Protein AF-A0A6C7WDM6-F1 (afdb_monomer)

Structure (mmCIF, N/CA/C/O backbone):
data_AF-A0A6C7WDM6-F1
#
_entry.id   AF-A0A6C7WDM6-F1
#
loop_
_atom_site.group_PDB
_atom_site.id
_atom_site.type_symbol
_atom_site.label_atom_id
_atom_site.label_alt_id
_atom_site.label_comp_id
_atom_site.label_asym_id
_atom_site.label_entity_id
_atom_site.label_seq_id
_atom_site.pdbx_PDB_ins_code
_atom_site.Cartn_x
_atom_site.Cartn_y
_atom_site.Cartn_z
_atom_site.occupancy
_atom_site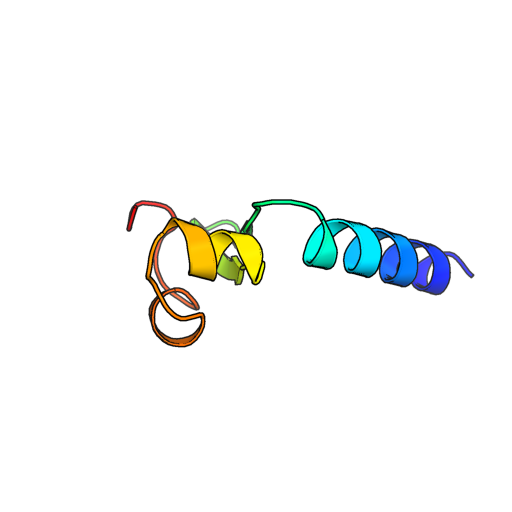.B_iso_or_equiv
_atom_site.auth_seq_id
_atom_site.auth_comp_id
_atom_site.auth_asym_id
_atom_site.auth_atom_id
_atom_site.pdbx_PDB_model_num
ATOM 1 N N . MET A 1 1 ? 14.267 -19.769 -0.156 1.00 62.03 1 MET A N 1
ATOM 2 C CA . MET A 1 1 ? 14.701 -19.148 1.123 1.00 62.03 1 MET A CA 1
ATOM 3 C C . MET A 1 1 ? 14.743 -17.615 1.050 1.00 62.03 1 MET A C 1
ATOM 5 O O . MET A 1 1 ? 14.205 -16.989 1.950 1.00 62.03 1 MET A O 1
ATOM 9 N N . LYS A 1 2 ? 15.305 -16.995 -0.008 1.00 62.94 2 LYS A N 1
ATOM 10 C CA . LYS A 1 2 ? 15.317 -15.522 -0.181 1.00 62.94 2 LYS A CA 1
ATOM 11 C C . LYS A 1 2 ? 13.920 -14.882 -0.266 1.00 62.94 2 LYS A C 1
ATOM 13 O O . LYS A 1 2 ? 13.709 -13.837 0.342 1.00 62.94 2 LYS A O 1
ATOM 18 N N . ASP A 1 3 ? 12.970 -15.525 -0.943 1.00 80.75 3 ASP A N 1
ATOM 19 C CA . ASP A 1 3 ? 11.609 -14.983 -1.100 1.00 80.75 3 ASP A CA 1
ATOM 20 C C . ASP A 1 3 ? 10.850 -14.916 0.232 1.00 80.75 3 ASP A C 1
ATOM 22 O O . ASP A 1 3 ? 10.231 -13.906 0.539 1.00 80.75 3 ASP A O 1
ATOM 26 N N . PHE A 1 4 ? 11.029 -15.918 1.099 1.00 85.19 4 PHE A N 1
ATOM 27 C CA . PHE A 1 4 ? 10.440 -15.926 2.440 1.00 85.19 4 PHE A CA 1
ATOM 28 C C . PHE A 1 4 ? 10.904 -14.735 3.290 1.00 85.19 4 PHE A C 1
ATOM 30 O O . PHE A 1 4 ? 10.090 -14.071 3.928 1.00 85.19 4 PHE A O 1
ATOM 37 N N . PHE A 1 5 ? 12.207 -14.436 3.290 1.00 86.62 5 PHE A N 1
ATOM 38 C CA . PHE A 1 5 ? 12.734 -13.296 4.044 1.00 86.62 5 PHE A CA 1
ATOM 39 C C . PHE A 1 5 ? 12.194 -11.966 3.501 1.00 86.62 5 PHE A C 1
ATOM 41 O O . PHE A 1 5 ? 11.807 -11.090 4.275 1.00 86.62 5 PHE A O 1
ATOM 48 N N . LYS A 1 6 ? 12.113 -11.835 2.171 1.00 87.00 6 LYS A N 1
ATOM 49 C CA . LYS A 1 6 ? 11.553 -10.653 1.507 1.00 87.00 6 LYS A CA 1
ATOM 50 C C . LYS A 1 6 ? 10.083 -10.439 1.876 1.00 87.00 6 LYS A C 1
ATOM 52 O O . LYS A 1 6 ? 9.705 -9.306 2.167 1.00 87.00 6 LYS A O 1
ATOM 57 N N . ASP A 1 7 ? 9.287 -11.504 1.928 1.00 90.50 7 ASP A N 1
ATOM 58 C CA . ASP A 1 7 ? 7.874 -11.431 2.308 1.00 90.50 7 ASP A CA 1
ATOM 59 C C . ASP A 1 7 ? 7.692 -11.018 3.772 1.00 90.50 7 ASP A C 1
ATOM 61 O O . ASP A 1 7 ? 6.855 -10.166 4.075 1.00 90.50 7 ASP A O 1
ATOM 65 N N . GLN A 1 8 ? 8.493 -11.575 4.687 1.00 93.06 8 GLN A N 1
ATOM 66 C CA . GLN A 1 8 ? 8.454 -11.192 6.105 1.00 93.06 8 GLN A CA 1
ATOM 67 C C . GLN A 1 8 ? 8.857 -9.728 6.302 1.00 93.06 8 GLN A C 1
ATOM 69 O O . GLN A 1 8 ? 8.173 -8.982 7.006 1.00 93.06 8 GLN A O 1
ATOM 74 N N . PHE A 1 9 ? 9.927 -9.295 5.635 1.00 91.56 9 PHE A N 1
ATOM 75 C CA . PHE A 1 9 ? 10.375 -7.908 5.683 1.00 91.56 9 PHE A CA 1
ATOM 76 C C . PHE A 1 9 ? 9.320 -6.954 5.108 1.00 91.56 9 PHE A C 1
ATOM 78 O O . PHE A 1 9 ? 9.008 -5.930 5.715 1.00 91.56 9 PHE A O 1
ATOM 85 N N . PHE A 1 10 ? 8.710 -7.308 3.974 1.00 89.81 10 PHE A N 1
ATOM 86 C CA . PHE A 1 10 ? 7.668 -6.488 3.364 1.00 89.81 10 PHE A CA 1
ATOM 87 C C . PHE A 1 10 ? 6.425 -6.371 4.253 1.00 89.81 10 PHE A C 1
ATOM 89 O O . PHE A 1 10 ? 5.926 -5.264 4.443 1.00 89.81 10 PHE A O 1
ATOM 96 N N . LYS A 1 11 ? 5.975 -7.470 4.869 1.00 90.62 11 LYS A N 1
ATOM 97 C CA . LYS A 1 11 ? 4.870 -7.442 5.843 1.00 90.62 11 LYS A CA 1
ATOM 98 C C . LYS A 1 11 ? 5.181 -6.547 7.043 1.00 90.62 11 LYS A C 1
ATOM 100 O O . LYS A 1 11 ? 4.305 -5.823 7.518 1.00 90.62 11 LYS A O 1
ATOM 105 N N . ALA A 1 12 ? 6.423 -6.574 7.530 1.00 92.56 12 ALA A N 1
ATOM 106 C CA . ALA A 1 12 ? 6.850 -5.708 8.625 1.00 92.56 12 ALA A CA 1
ATOM 107 C C . ALA A 1 12 ? 6.788 -4.222 8.233 1.00 92.56 12 ALA A C 1
ATOM 109 O O . ALA A 1 12 ? 6.299 -3.415 9.027 1.00 92.56 12 ALA A O 1
ATOM 110 N N . LEU A 1 13 ? 7.214 -3.874 7.013 1.00 92.81 13 LEU A N 1
ATOM 111 C CA . LEU A 1 13 ? 7.095 -2.515 6.478 1.00 92.81 13 LEU A CA 1
ATOM 112 C C . LEU A 1 13 ? 5.633 -2.098 6.299 1.00 92.81 13 LEU A C 1
ATOM 114 O O . LEU A 1 13 ? 5.253 -1.030 6.773 1.00 92.81 13 LEU A O 1
ATOM 118 N N . GLU A 1 14 ? 4.806 -2.929 5.655 1.00 90.94 14 GLU A N 1
ATOM 119 C CA . GLU A 1 14 ? 3.378 -2.650 5.413 1.00 90.94 14 GLU A CA 1
ATOM 120 C C . GLU A 1 14 ? 2.648 -2.277 6.703 1.00 90.94 14 GLU A C 1
ATOM 122 O O . GLU A 1 14 ? 1.920 -1.283 6.744 1.00 90.94 14 GLU A O 1
ATOM 127 N N . LYS A 1 15 ? 2.900 -3.033 7.774 1.00 90.62 15 LYS A N 1
ATOM 128 C CA . LYS A 1 15 ? 2.239 -2.821 9.061 1.00 90.62 15 LYS A CA 1
ATOM 129 C C . LYS A 1 15 ? 2.751 -1.591 9.810 1.00 90.62 15 LYS A C 1
ATOM 131 O O . LYS A 1 15 ? 2.000 -0.998 10.582 1.00 90.62 15 LYS A O 1
ATOM 136 N N . ASN A 1 16 ? 4.020 -1.217 9.643 1.00 95.38 16 ASN A N 1
ATOM 137 C CA . ASN A 1 16 ? 4.666 -0.255 10.539 1.00 95.38 16 ASN A CA 1
ATOM 138 C C . ASN A 1 16 ? 5.038 1.078 9.892 1.00 95.38 16 ASN A C 1
ATOM 140 O O . ASN A 1 16 ? 5.247 2.042 10.631 1.00 95.38 16 ASN A O 1
ATOM 144 N N . THR A 1 17 ? 5.025 1.187 8.567 1.00 96.62 17 THR A N 1
ATOM 145 C CA . THR A 1 17 ? 5.563 2.347 7.849 1.00 96.62 17 THR A CA 1
ATOM 146 C C . THR A 1 17 ? 4.519 2.989 6.931 1.00 96.62 17 THR A C 1
ATOM 148 O O . THR A 1 17 ? 3.650 2.325 6.362 1.00 96.62 17 THR A O 1
ATOM 151 N N . ILE A 1 18 ? 4.602 4.311 6.774 1.00 96.50 18 ILE A N 1
ATOM 152 C CA . ILE A 1 18 ? 3.847 5.063 5.766 1.00 96.50 18 ILE A CA 1
ATOM 153 C C . ILE A 1 18 ? 4.653 5.003 4.468 1.00 96.50 18 ILE A C 1
ATOM 155 O O . ILE A 1 18 ? 5.721 5.606 4.390 1.00 96.50 18 ILE A O 1
ATOM 159 N N . PHE A 1 19 ? 4.189 4.246 3.472 1.00 95.44 19 PHE A N 1
ATOM 160 C CA . PHE A 1 19 ? 4.849 4.197 2.167 1.00 95.44 19 PHE A CA 1
ATOM 161 C C . PHE A 1 19 ? 3.897 3.766 1.051 1.00 95.44 19 PHE A C 1
ATOM 163 O O . PHE A 1 19 ? 2.842 3.167 1.276 1.00 95.44 19 PHE A O 1
ATOM 170 N N . SER A 1 20 ? 4.325 4.038 -0.174 1.00 96.31 20 SER A N 1
ATOM 171 C CA . SER A 1 20 ? 3.704 3.580 -1.409 1.00 96.31 20 SER A CA 1
ATOM 172 C C . SER A 1 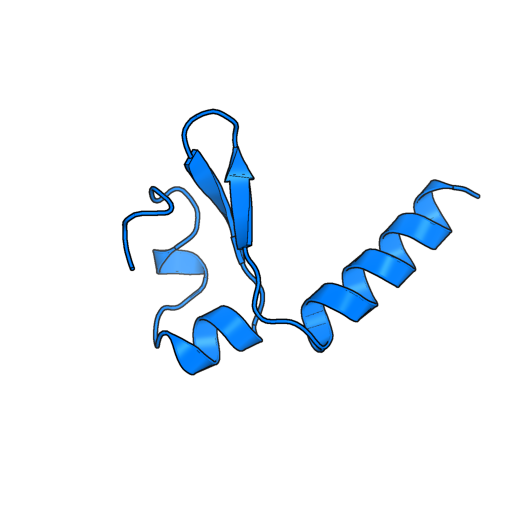20 ? 4.766 3.003 -2.348 1.00 96.31 20 SER A C 1
ATOM 174 O O . SER A 1 20 ? 5.970 3.194 -2.158 1.00 96.31 20 SER A O 1
ATOM 176 N N . ARG A 1 21 ? 4.327 2.264 -3.366 1.00 95.75 21 ARG A N 1
ATOM 177 C CA . ARG A 1 21 ? 5.168 1.822 -4.482 1.00 95.75 21 ARG A CA 1
ATOM 178 C C . ARG A 1 21 ? 4.499 2.236 -5.779 1.00 95.75 21 ARG A C 1
ATOM 180 O O . ARG A 1 21 ? 3.300 2.016 -5.946 1.00 95.75 21 ARG A O 1
ATOM 187 N N . ALA A 1 22 ? 5.289 2.769 -6.697 1.00 97.69 22 ALA A N 1
ATOM 188 C CA . ALA A 1 22 ? 4.848 3.105 -8.038 1.00 97.69 22 ALA A CA 1
ATOM 189 C C . ALA A 1 22 ? 5.592 2.275 -9.091 1.00 97.69 22 ALA A C 1
ATOM 191 O O . ALA A 1 22 ? 6.689 1.772 -8.830 1.00 97.69 22 ALA A O 1
ATOM 192 N N . ASP A 1 23 ? 4.985 2.127 -10.264 1.00 98.00 23 ASP A N 1
ATOM 193 C CA . ASP A 1 23 ? 5.685 1.677 -11.464 1.00 98.00 23 ASP A CA 1
ATOM 194 C C . ASP A 1 23 ? 6.644 2.764 -11.991 1.00 98.00 23 ASP A C 1
ATOM 196 O O . ASP A 1 23 ? 6.713 3.880 -11.472 1.00 98.00 23 ASP A O 1
ATOM 200 N N 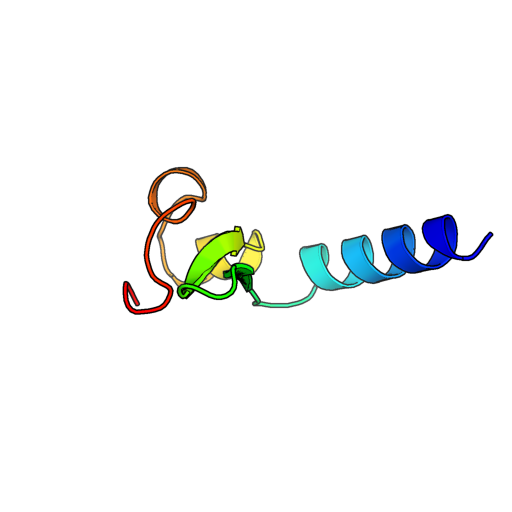. VAL A 1 24 ? 7.386 2.445 -13.054 1.00 97.75 24 VAL A N 1
ATOM 201 C CA . VAL A 1 24 ? 8.344 3.376 -13.679 1.00 97.75 24 VAL A CA 1
ATOM 202 C C . VAL A 1 24 ? 7.692 4.613 -14.300 1.00 97.75 24 VAL A C 1
ATOM 204 O O . VAL A 1 24 ? 8.374 5.600 -14.553 1.00 97.75 24 VAL A O 1
ATOM 207 N N . GLN A 1 25 ? 6.380 4.583 -14.537 1.00 97.81 25 GLN A N 1
ATOM 208 C CA . GLN A 1 25 ? 5.620 5.734 -15.018 1.00 97.81 25 GLN A CA 1
ATOM 209 C C . GLN A 1 25 ? 5.061 6.563 -13.853 1.00 97.81 25 GLN A C 1
ATOM 211 O O . GLN A 1 25 ? 4.428 7.594 -14.086 1.00 97.81 25 GLN A O 1
ATOM 216 N N . GLY A 1 26 ? 5.264 6.139 -12.605 1.00 97.38 26 GLY A N 1
ATOM 217 C CA . GLY A 1 26 ? 4.763 6.809 -11.412 1.00 97.38 26 GLY A CA 1
ATOM 218 C C . GLY A 1 26 ? 3.331 6.432 -11.033 1.00 97.38 26 GLY A C 1
ATOM 219 O O . GLY A 1 26 ? 2.760 7.111 -10.179 1.00 97.38 26 GLY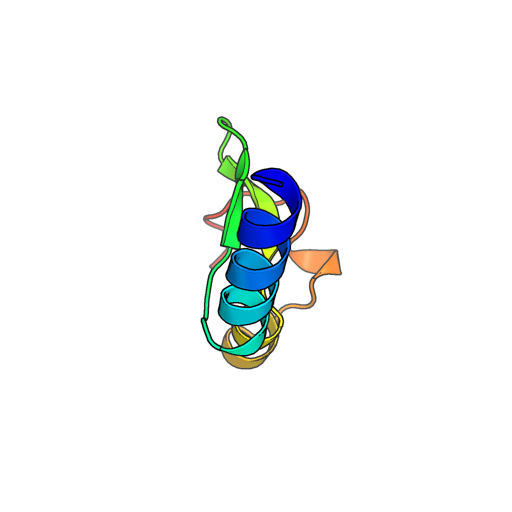 A O 1
ATOM 220 N N . ASN A 1 27 ? 2.735 5.395 -11.633 1.00 98.25 27 ASN A N 1
ATOM 221 C CA . ASN A 1 27 ? 1.409 4.918 -11.233 1.00 98.25 27 ASN A CA 1
ATOM 222 C C . ASN A 1 27 ? 1.530 4.051 -9.974 1.00 98.25 27 ASN A C 1
ATOM 224 O O . ASN A 1 27 ? 2.336 3.123 -9.928 1.00 98.25 27 ASN A O 1
ATOM 228 N N . LEU A 1 28 ? 0.728 4.338 -8.953 1.00 98.31 28 LEU A N 1
ATOM 229 C CA . LEU A 1 28 ? 0.724 3.622 -7.683 1.00 98.31 28 LEU A CA 1
ATOM 230 C C . LEU A 1 28 ? 0.239 2.181 -7.884 1.00 98.31 28 LEU A C 1
ATOM 232 O O . LEU A 1 28 ? -0.891 1.944 -8.304 1.00 98.31 28 LEU A O 1
ATOM 236 N N . ILE A 1 29 ? 1.090 1.215 -7.549 1.00 98.06 29 ILE A N 1
ATOM 237 C CA . ILE A 1 29 ? 0.793 -0.227 -7.615 1.00 98.06 29 ILE A CA 1
ATOM 238 C C . ILE A 1 29 ? 0.607 -0.848 -6.227 1.00 98.06 29 ILE A C 1
ATOM 240 O O . ILE A 1 29 ? 0.116 -1.966 -6.107 1.00 98.06 29 ILE A O 1
ATOM 244 N N . PHE A 1 30 ? 1.002 -0.132 -5.173 1.00 96.56 30 PHE A N 1
ATOM 245 C CA . PHE A 1 30 ? 0.776 -0.521 -3.786 1.00 96.56 30 PHE A CA 1
ATOM 246 C C . PHE A 1 30 ? 0.786 0.713 -2.881 1.00 96.56 30 PHE A C 1
ATOM 248 O O . PHE A 1 30 ? 1.574 1.637 -3.091 1.00 96.56 30 PHE A O 1
ATOM 255 N N . VAL A 1 31 ? -0.032 0.691 -1.832 1.00 96.75 31 VAL A N 1
ATOM 256 C CA . VAL A 1 31 ? -0.046 1.689 -0.757 1.00 96.75 31 VAL A CA 1
ATOM 257 C C . VAL A 1 31 ? -0.253 0.984 0.585 1.00 96.75 31 VAL A C 1
ATOM 259 O O . VAL A 1 31 ? -1.044 0.038 0.664 1.00 96.75 31 VAL A O 1
ATOM 262 N N . SER A 1 32 ? 0.459 1.416 1.629 1.00 96.44 32 SER A N 1
ATOM 263 C CA . SER A 1 32 ? 0.279 0.859 2.974 1.00 96.44 32 SER A CA 1
ATOM 264 C C . SER A 1 32 ? -1.015 1.357 3.628 1.00 96.44 32 SER A C 1
ATOM 266 O O . SER A 1 32 ? -1.539 2.422 3.287 1.00 96.44 32 SER A O 1
ATOM 268 N N . ASP A 1 33 ? -1.533 0.604 4.600 1.00 96.00 33 ASP A N 1
ATOM 269 C CA . ASP A 1 33 ? -2.749 0.994 5.331 1.00 96.00 33 ASP A CA 1
ATOM 270 C C . ASP A 1 33 ? -2.548 2.303 6.103 1.00 96.00 33 ASP A C 1
ATOM 272 O O . ASP A 1 33 ? -3.432 3.157 6.116 1.00 96.00 33 ASP A O 1
ATOM 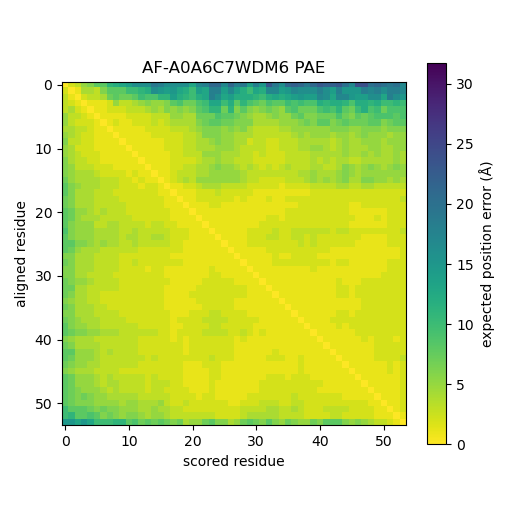276 N N . LYS A 1 34 ? -1.359 2.507 6.685 1.00 96.56 34 LYS A N 1
ATOM 277 C CA . LYS A 1 34 ? -1.017 3.756 7.382 1.00 96.56 34 LYS A CA 1
ATOM 278 C C . LYS A 1 34 ? -1.040 4.970 6.453 1.00 96.56 34 LYS A C 1
ATOM 280 O O . LYS A 1 34 ? -1.459 6.041 6.880 1.00 96.56 34 LYS A O 1
ATOM 285 N N . LEU A 1 35 ? -0.621 4.811 5.193 1.00 96.06 35 LEU A N 1
ATOM 286 C CA . LEU A 1 35 ? -0.727 5.882 4.200 1.00 96.06 35 LEU A CA 1
ATOM 287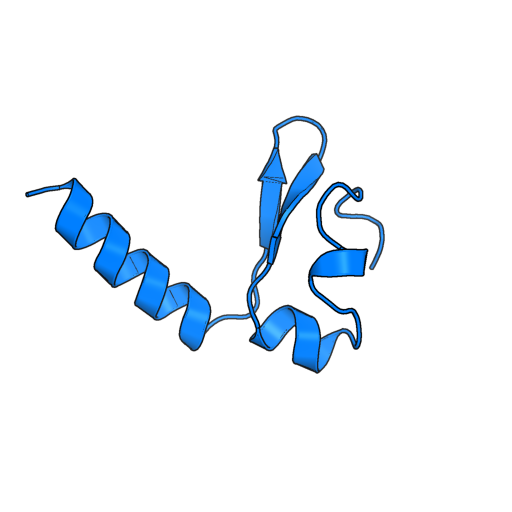 C C . LEU A 1 35 ? -2.192 6.243 3.938 1.00 96.06 35 LEU A C 1
ATOM 289 O O . LEU A 1 35 ? -2.531 7.423 3.915 1.00 96.06 35 LEU A O 1
ATOM 293 N N . CYS A 1 36 ? -3.066 5.244 3.800 1.00 96.06 36 CYS A N 1
ATOM 294 C CA . CYS A 1 36 ? -4.502 5.472 3.622 1.00 96.06 36 CYS A CA 1
ATOM 295 C C . CYS A 1 36 ? -5.104 6.199 4.837 1.00 96.06 36 CYS A C 1
ATOM 297 O O . CYS A 1 36 ? -5.828 7.176 4.682 1.00 96.06 36 CYS A O 1
ATOM 299 N N . GLN A 1 37 ? -4.742 5.777 6.052 1.00 96.50 37 GLN A N 1
ATOM 300 C CA . GLN A 1 37 ? -5.223 6.395 7.292 1.00 96.50 37 GLN A CA 1
ATOM 301 C C . GLN A 1 37 ? -4.826 7.868 7.422 1.00 96.50 37 GLN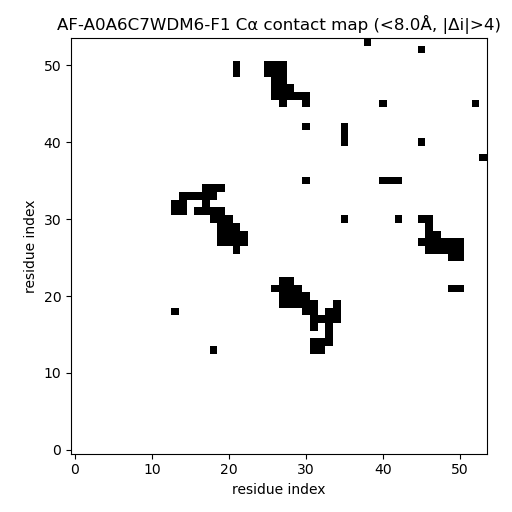 A C 1
ATOM 303 O O . GLN A 1 37 ? -5.655 8.677 7.826 1.00 96.50 37 GLN A O 1
ATOM 308 N N . ILE A 1 38 ? -3.577 8.221 7.097 1.00 96.31 38 ILE A N 1
ATOM 309 C CA . ILE A 1 38 ? -3.093 9.598 7.275 1.00 96.31 38 ILE A CA 1
ATOM 310 C C . ILE A 1 38 ? -3.509 10.529 6.134 1.00 96.31 38 ILE A C 1
ATOM 312 O O . ILE A 1 38 ? -3.759 11.705 6.372 1.00 96.31 38 ILE A O 1
ATOM 316 N N . SER A 1 39 ? -3.587 10.014 4.903 1.00 96.31 39 SER A N 1
ATOM 317 C CA . SER A 1 39 ? -3.978 10.810 3.732 1.00 96.31 39 SER A CA 1
ATOM 318 C C . SER A 1 39 ? -5.494 10.938 3.569 1.00 96.31 39 SER A C 1
ATOM 320 O O . SER A 1 39 ? -5.953 11.846 2.885 1.00 96.31 39 SER A O 1
ATOM 322 N N . GLY A 1 40 ? -6.274 10.032 4.167 1.00 97.12 40 GLY A N 1
ATOM 323 C CA . GLY A 1 40 ? -7.731 9.974 4.029 1.00 97.12 40 GLY A CA 1
ATOM 324 C C . GLY A 1 40 ? -8.220 9.282 2.754 1.00 97.12 40 GLY A C 1
ATOM 325 O O . GLY A 1 40 ? -9.416 9.034 2.624 1.00 97.12 40 GLY A O 1
ATOM 326 N N . TYR A 1 41 ? -7.323 8.923 1.834 1.00 97.94 41 TYR A N 1
ATOM 327 C CA . TYR A 1 41 ? -7.677 8.172 0.634 1.00 97.94 41 TYR A CA 1
ATOM 328 C C . TYR A 1 41 ? -7.804 6.674 0.911 1.00 97.94 41 TYR A C 1
ATOM 330 O O . TYR A 1 41 ? -7.033 6.084 1.671 1.00 97.94 41 TYR A O 1
ATOM 338 N N . SER A 1 42 ? -8.721 6.015 0.208 1.00 97.69 42 SER A N 1
ATOM 339 C CA . SER A 1 42 ? -8.769 4.555 0.153 1.00 97.69 42 SER A CA 1
ATOM 340 C C . SER A 1 42 ? -7.753 3.989 -0.845 1.00 97.69 42 SER A C 1
ATOM 342 O O . SER A 1 42 ? -7.387 4.623 -1.838 1.00 97.69 42 SER A O 1
ATOM 344 N N . LYS A 1 43 ? -7.363 2.717 -0.661 1.00 96.88 43 LYS A N 1
ATOM 345 C CA . LYS A 1 43 ? -6.532 1.999 -1.648 1.00 96.88 43 LYS A CA 1
ATOM 346 C C . LYS A 1 43 ? -7.138 2.062 -3.052 1.00 96.88 43 LYS A C 1
ATOM 348 O O . LYS A 1 43 ? -6.417 2.268 -4.019 1.00 96.88 43 LYS A O 1
ATOM 353 N N . LYS A 1 44 ? -8.462 1.911 -3.168 1.00 97.94 44 LYS A N 1
ATOM 354 C CA . LYS A 1 44 ? -9.174 1.911 -4.456 1.00 97.94 44 LYS A CA 1
ATOM 355 C C . LYS A 1 44 ? -9.028 3.239 -5.202 1.00 97.94 44 LYS A C 1
ATOM 357 O O . LYS A 1 44 ? -8.974 3.235 -6.427 1.00 97.94 44 LYS A O 1
ATOM 362 N N . GLU A 1 45 ? -8.971 4.351 -4.479 1.00 97.94 45 GLU A N 1
ATOM 363 C CA . GLU A 1 45 ? -8.785 5.677 -5.073 1.00 97.94 45 GLU A CA 1
ATOM 364 C C . GLU A 1 45 ? -7.347 5.902 -5.536 1.00 97.94 45 GL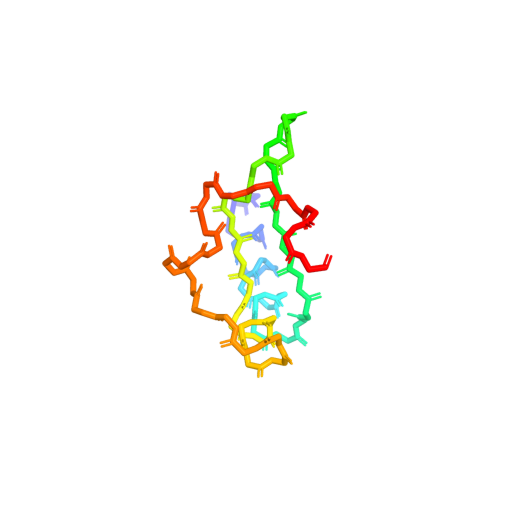U A C 1
ATOM 366 O O . GLU A 1 45 ? -7.138 6.584 -6.536 1.00 97.94 45 GLU A O 1
ATOM 371 N N . LEU A 1 46 ? -6.372 5.310 -4.839 1.00 97.81 46 LEU A N 1
ATOM 372 C CA . LEU A 1 46 ? -4.948 5.516 -5.101 1.00 97.81 46 LEU A CA 1
ATOM 373 C C . LEU A 1 46 ? -4.374 4.576 -6.164 1.00 97.81 46 LEU A C 1
ATOM 375 O O . LEU A 1 46 ? -3.555 5.007 -6.975 1.00 97.81 46 LEU A O 1
ATOM 379 N N . ILE A 1 47 ? -4.759 3.298 -6.177 1.00 98.06 47 ILE A N 1
ATOM 380 C CA . ILE A 1 47 ? -4.165 2.318 -7.097 1.00 98.06 47 ILE A CA 1
ATOM 381 C C . ILE A 1 47 ? -4.435 2.714 -8.558 1.00 98.06 47 ILE A C 1
ATOM 383 O O . ILE A 1 47 ? -5.560 3.008 -8.955 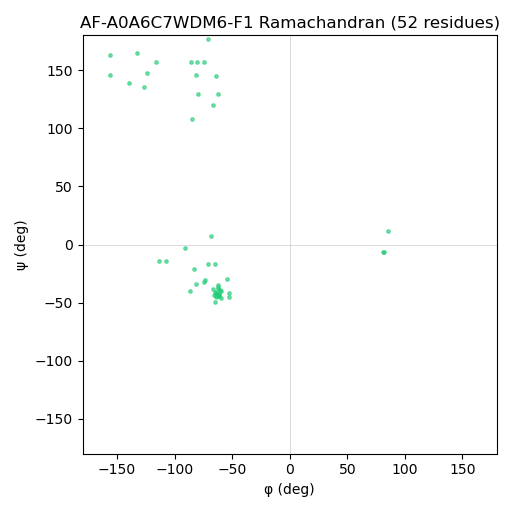1.00 98.06 47 ILE A O 1
ATOM 387 N N . GLY A 1 48 ? -3.372 2.731 -9.362 1.00 98.00 48 GLY A N 1
ATOM 388 C CA . GLY A 1 48 ? -3.378 3.164 -10.759 1.00 98.00 48 GLY A CA 1
ATOM 389 C C . GLY A 1 48 ? -3.288 4.681 -10.963 1.00 98.00 48 GLY A C 1
ATOM 390 O O . GLY A 1 48 ? -3.149 5.123 -12.103 1.00 98.00 48 GLY A O 1
ATOM 391 N N . LYS A 1 49 ? -3.337 5.499 -9.903 1.00 98.31 49 LYS A N 1
ATOM 392 C CA . LYS A 1 49 ? -3.138 6.956 -9.999 1.00 98.31 49 LYS A CA 1
ATOM 393 C C . LYS A 1 49 ? -1.665 7.323 -9.944 1.00 98.31 49 LYS A C 1
ATOM 395 O O . LYS A 1 49 ? -0.849 6.571 -9.422 1.00 98.31 49 LYS A O 1
ATOM 400 N N . LYS A 1 50 ? -1.320 8.499 -10.470 1.00 97.31 50 LYS A N 1
ATOM 401 C CA . LYS A 1 50 ? 0.029 9.056 -10.325 1.00 97.31 50 LYS A CA 1
ATOM 402 C C . LYS A 1 50 ? 0.325 9.340 -8.854 1.00 97.31 50 LYS A C 1
ATOM 404 O O . LYS A 1 50 ? -0.560 9.777 -8.126 1.00 97.31 50 LYS A O 1
ATOM 409 N N . HIS A 1 51 ? 1.580 9.155 -8.452 1.00 93.94 51 HIS A N 1
ATOM 410 C CA . HIS A 1 51 ? 2.050 9.480 -7.100 1.00 93.94 51 HIS A CA 1
ATOM 411 C C . HIS A 1 51 ? 1.749 10.943 -6.715 1.00 93.94 51 HIS A C 1
ATOM 413 O O . HIS A 1 51 ? 1.475 11.220 -5.562 1.00 93.94 51 HIS A O 1
ATOM 419 N N . SER A 1 52 ? 1.700 11.859 -7.687 1.00 94.38 52 SER A N 1
ATOM 420 C CA . SER A 1 52 ? 1.415 13.291 -7.503 1.00 94.38 52 SER A CA 1
ATOM 421 C C . SER A 1 52 ? -0.020 13.647 -7.080 1.00 94.38 52 SER A C 1
ATOM 423 O O . SER A 1 52 ? -0.395 14.812 -7.148 1.00 94.38 52 SER A O 1
ATOM 425 N N . ILE A 1 53 ? -0.870 12.669 -6.765 1.00 94.12 53 ILE A N 1
ATOM 426 C CA . ILE A 1 53 ? -2.258 12.903 -6.331 1.00 94.12 53 ILE A CA 1
ATOM 427 C C . ILE A 1 53 ? -2.352 13.516 -4.920 1.00 94.12 53 ILE A C 1
ATOM 429 O O . ILE A 1 53 ? -3.399 14.053 -4.557 1.00 94.12 53 ILE A O 1
ATOM 433 N N . PHE A 1 54 ? -1.273 13.443 -4.141 1.00 86.31 54 PHE A N 1
ATOM 434 C CA . PHE A 1 54 ? -1.142 14.006 -2.800 1.00 86.31 54 PHE A CA 1
ATOM 435 C C . PHE A 1 54 ? 0.142 14.827 -2.667 1.00 86.31 54 PHE A C 1
ATOM 437 O O . PHE A 1 54 ? 1.095 14.567 -3.439 1.00 86.31 54 PHE A O 1
#

pLDDT: mean 93.58, std 7.23, range [62.03, 98.31]

Mean predicted aligned error: 3.4 Å

InterPro domains:
  IPR000014 PAS domain [PS50112] (23-54)
  IPR000014 PAS domain [TIGR00229] (11-53)
  IPR000014 PAS domain [cd00130] (16-54)
  IPR035965 PAS domain superfamily [SSF55785] (18-54)

Radius of gyration: 12.08 Å; Cα contacts (8 Å, |Δi|>4): 61; chains: 1; bounding box: 24×33×26 Å

Organism: Campylobacter jejuni (NCBI:txid197)

Foldseek 3Di:
DVVVVVVVVVVVCLVPHFDFDADPVQFTQGGHPVVCVVVVHDPVVRGRDHPPPD

Nearest PDB structures (foldseek):
  4mn5-assembly1_A  TM=9.794E-01  e=3.226E-01  Staphylococcus aureus
  3luq-assembly1_D  TM=6.496E-01  e=3.996E-01  Geobacter sulfurreducens PCA
  8isk-assembly1_A  TM=8.692E-01  e=8.760E-01  Zea mays
  3mfx-assembly2_C-2  TM=7.870E-01  e=2.947E+00  Shewanella oneidensis
  3mfx-assembly1_A  TM=6.535E-01  e=2.744E+00  Shewanella oneidensis

Solvent-accessible surface area (backbone atoms only — not comparable to full-atom values): 3192 Å² total; per-residue (Å²): 113,71,65,61,55,51,51,53,53,48,52,52,42,42,76,73,38,75,49,72,41,56,48,98,89,34,30,21,77,44,69,19,64,53,37,27,68,75,70,69,48,52,68,81,73,44,53,70,32,54,66,80,80,109

Secondary structure (DSSP, 8-state):
-HHHHHHHHHHHHHHH---EEE-TT-BEEEE-HHHHHHH---HHHHTTSBGGG-

Sequence (54 aa):
MKDFFKDQFFKALEKNTIFSRADVQGNLIFVSDKLCQISGYSKKELIGKKHSIF